Protein AF-A0A6G0NMC3-F1 (afdb_monomer)

Organism: NCBI:txid53985

Radius of gyration: 13.24 Å; Cα contacts (8 Å, |Δi|>4): 36; chains: 1; bounding box: 32×21×34 Å

Foldseek 3Di:
DCVVVVDPPVCPVVVVVVVVVVQQLFFDVVVVRHHVCCVVVVDHDDCPVVPD

Solvent-accessible surface area (backbone atoms only — not comparable to full-atom values): 3301 Å² total; per-residue (Å²): 112,79,80,78,68,74,66,58,80,86,47,52,64,57,54,50,51,50,52,53,54,50,59,34,53,40,60,33,75,95,60,76,61,37,17,58,44,30,71,73,70,74,43,83,63,89,57,75,92,70,72,123

Structure (mmCIF, N/CA/C/O backbone):
data_AF-A0A6G0NMC3-F1
#
_entry.id   AF-A0A6G0NMC3-F1
#
loop_
_atom_site.group_PDB
_atom_site.id
_atom_site.type_symbol
_atom_site.label_atom_id
_atom_site.label_alt_id
_atom_site.label_comp_id
_atom_site.label_asym_id
_atom_site.label_entity_id
_atom_site.label_seq_id
_atom_site.pdbx_PDB_ins_code
_atom_site.Cartn_x
_atom_site.Cartn_y
_atom_site.Cartn_z
_atom_site.occupancy
_atom_site.B_iso_or_equiv
_atom_site.auth_seq_id
_atom_site.auth_comp_id
_atom_site.auth_asym_id
_atom_site.auth_atom_id
_atom_site.pdbx_PDB_model_num
ATOM 1 N N . MET A 1 1 ? 11.495 8.653 -6.721 1.00 56.66 1 MET A N 1
ATOM 2 C CA . MET A 1 1 ? 10.332 8.894 -7.608 1.00 56.66 1 MET A CA 1
ATOM 3 C C . MET A 1 1 ? 10.336 7.824 -8.682 1.00 56.66 1 MET A C 1
ATOM 5 O O . MET A 1 1 ? 11.429 7.442 -9.081 1.00 56.66 1 MET A O 1
ATOM 9 N N . LEU A 1 2 ? 9.172 7.336 -9.129 1.00 61.56 2 LEU A N 1
ATOM 10 C CA . LEU A 1 2 ? 9.068 6.254 -10.127 1.00 61.56 2 LEU A CA 1
ATOM 11 C C . LEU A 1 2 ? 9.909 6.495 -11.396 1.00 61.56 2 LEU A C 1
ATOM 13 O O . LEU A 1 2 ? 10.266 5.556 -12.085 1.00 61.56 2 LEU A O 1
ATOM 17 N N . THR A 1 3 ? 10.301 7.736 -11.688 1.00 65.19 3 THR A N 1
ATOM 18 C CA . THR A 1 3 ? 11.145 8.087 -12.844 1.00 65.19 3 THR A CA 1
ATOM 19 C C . THR A 1 3 ? 12.540 7.481 -12.776 1.00 65.19 3 THR A C 1
ATOM 21 O O . THR A 1 3 ? 13.165 7.272 -13.809 1.00 65.19 3 THR A O 1
ATOM 24 N N . ALA A 1 4 ? 13.004 7.129 -11.577 1.00 73.81 4 ALA A N 1
ATOM 25 C CA . ALA A 1 4 ? 14.277 6.451 -11.362 1.00 73.81 4 ALA A CA 1
ATOM 26 C C . ALA A 1 4 ? 14.236 4.943 -11.680 1.00 73.81 4 ALA A C 1
ATOM 28 O O . ALA A 1 4 ? 15.282 4.305 -11.673 1.00 73.81 4 ALA A O 1
ATOM 29 N N . THR A 1 5 ? 13.064 4.352 -11.952 1.00 78.75 5 THR A N 1
ATOM 30 C CA . THR A 1 5 ? 12.949 2.907 -12.226 1.00 78.75 5 THR A CA 1
ATOM 31 C C . THR A 1 5 ? 13.206 2.549 -13.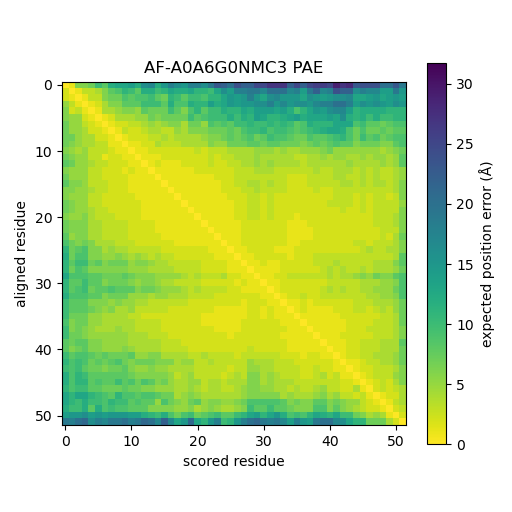691 1.00 78.75 5 THR A C 1
ATOM 33 O O . THR A 1 5 ? 13.027 1.393 -14.060 1.00 78.75 5 THR A O 1
ATOM 36 N N . HIS A 1 6 ? 13.592 3.519 -14.535 1.00 82.44 6 HIS A N 1
ATOM 37 C CA . HIS A 1 6 ? 13.807 3.336 -15.979 1.00 82.44 6 HIS A CA 1
ATOM 38 C C . HIS A 1 6 ? 12.634 2.636 -16.687 1.00 82.44 6 HIS A C 1
ATOM 40 O O . HIS A 1 6 ? 12.822 1.853 -17.618 1.00 82.44 6 HIS A O 1
ATOM 46 N N . LEU A 1 7 ? 11.409 2.911 -16.231 1.00 82.81 7 LEU A N 1
ATOM 47 C CA . LEU A 1 7 ? 10.219 2.291 -16.787 1.00 82.81 7 LEU A CA 1
ATOM 48 C C . LEU A 1 7 ? 10.005 2.770 -18.238 1.00 82.81 7 LEU A C 1
ATOM 50 O O . LEU A 1 7 ? 10.071 3.978 -18.487 1.00 82.81 7 LEU A O 1
ATOM 54 N N . PRO A 1 8 ? 9.724 1.863 -19.193 1.00 88.56 8 PRO A N 1
ATOM 55 C CA . PRO A 1 8 ? 9.339 2.240 -20.547 1.00 88.56 8 PRO A CA 1
ATOM 56 C C . PRO A 1 8 ? 8.191 3.248 -20.552 1.00 88.56 8 PRO A C 1
ATOM 58 O O . PRO A 1 8 ? 7.234 3.110 -19.788 1.00 88.56 8 PRO A O 1
ATOM 61 N N . ASN A 1 9 ? 8.251 4.227 -21.461 1.00 83.69 9 ASN A N 1
ATOM 62 C CA . ASN A 1 9 ? 7.273 5.316 -21.469 1.00 83.69 9 ASN A CA 1
ATOM 63 C C . ASN A 1 9 ? 5.819 4.839 -21.642 1.00 83.69 9 ASN A C 1
ATOM 65 O O . ASN A 1 9 ? 4.894 5.486 -21.158 1.00 83.69 9 ASN A O 1
ATOM 69 N N . SER A 1 10 ? 5.624 3.695 -22.298 1.00 90.88 10 SER A N 1
ATOM 70 C CA . SER A 1 10 ? 4.322 3.053 -22.493 1.00 90.88 10 SER A CA 1
ATOM 71 C C . SER A 1 10 ? 3.678 2.537 -21.202 1.00 90.88 10 SER A C 1
ATOM 73 O O . SER A 1 10 ? 2.464 2.376 -21.167 1.00 90.88 10 SER A O 1
ATOM 75 N N . LEU A 1 11 ? 4.455 2.290 -20.144 1.00 89.44 11 LEU A N 1
ATOM 76 C CA . LEU A 1 11 ? 3.969 1.690 -18.895 1.00 89.44 11 LEU A CA 1
ATOM 77 C C . LEU A 1 11 ? 3.683 2.721 -17.795 1.00 89.44 11 LEU A C 1
ATOM 79 O O . LEU A 1 11 ? 3.234 2.355 -16.712 1.00 89.44 11 LEU A O 1
ATOM 83 N N . TRP A 1 12 ? 3.905 4.012 -18.055 1.00 88.00 12 TRP A N 1
ATOM 84 C CA . TRP A 1 12 ? 3.637 5.072 -17.078 1.00 88.00 12 TRP A CA 1
ATOM 85 C C . TRP A 1 12 ? 2.177 5.162 -16.652 1.00 88.00 12 TRP A C 1
ATOM 87 O O . TRP A 1 12 ? 1.907 5.429 -15.481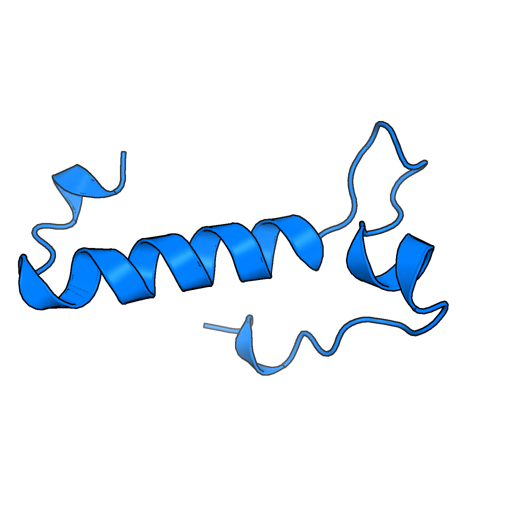 1.00 88.00 12 TRP A O 1
ATOM 97 N N . GLY A 1 13 ? 1.252 4.921 -17.586 1.00 90.88 13 GLY A N 1
ATOM 98 C CA . GLY A 1 13 ? -0.177 4.857 -17.282 1.00 90.88 13 GLY A CA 1
ATOM 99 C C . GLY A 1 13 ? -0.472 3.763 -16.261 1.00 90.88 13 GLY A C 1
ATOM 100 O O . GLY A 1 13 ? -1.074 4.035 -15.226 1.00 90.88 13 GLY A O 1
ATOM 101 N N . GLU 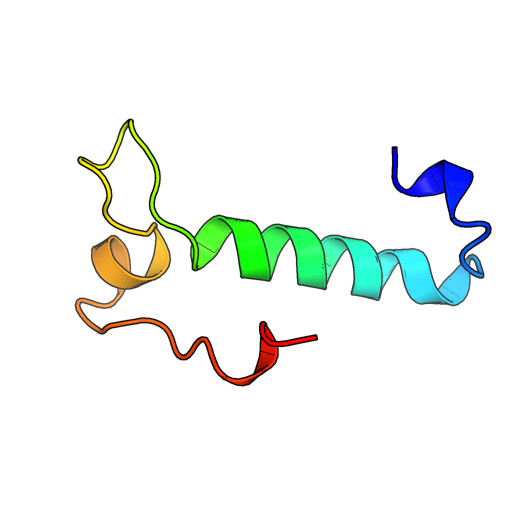A 1 14 ? 0.052 2.561 -16.497 1.00 91.88 14 GLU A N 1
ATOM 102 C CA . GLU A 1 14 ? -0.156 1.420 -15.604 1.00 91.88 14 GLU A CA 1
ATOM 103 C C . GLU A 1 14 ? 0.524 1.593 -14.254 1.00 91.88 14 GLU A C 1
ATOM 105 O O . GLU A 1 14 ? -0.057 1.286 -13.215 1.00 91.88 14 GLU A O 1
ATOM 110 N N . ALA A 1 15 ? 1.728 2.161 -14.238 1.00 90.31 15 ALA A N 1
ATOM 111 C CA . ALA A 1 15 ? 2.415 2.463 -12.995 1.00 90.31 15 ALA A CA 1
ATOM 112 C C . ALA A 1 15 ? 1.625 3.472 -12.146 1.00 90.31 15 ALA A C 1
ATOM 114 O O . ALA A 1 15 ? 1.484 3.285 -10.936 1.00 90.31 15 ALA A O 1
ATOM 115 N N . LE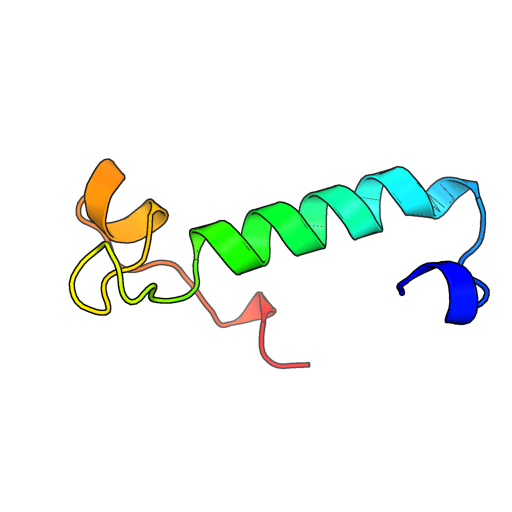U A 1 16 ? 1.060 4.514 -12.767 1.00 91.69 16 LEU A N 1
ATOM 116 C CA . LEU A 1 16 ? 0.219 5.483 -12.067 1.00 91.69 16 LEU A CA 1
ATOM 117 C C . LEU A 1 16 ? -1.087 4.850 -11.568 1.00 91.69 16 LEU A C 1
ATOM 119 O O . LEU A 1 16 ? -1.466 5.072 -10.416 1.00 91.69 16 LEU A O 1
ATOM 123 N N . LEU A 1 17 ? -1.749 4.039 -12.398 1.00 93.06 17 LEU A N 1
ATOM 124 C CA . LEU A 1 17 ? -2.954 3.305 -12.006 1.00 93.06 17 LEU A CA 1
ATOM 125 C C . LEU A 1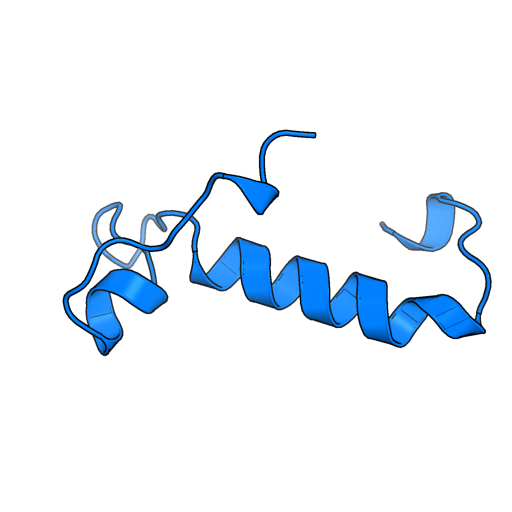 17 ? -2.678 2.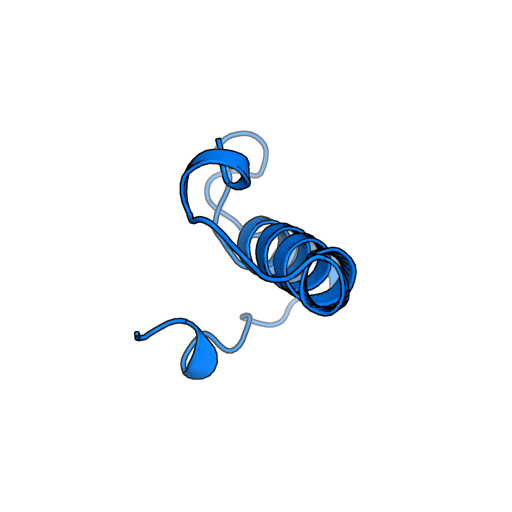381 -10.819 1.00 93.06 17 LEU A C 1
ATOM 127 O O . LEU A 1 17 ? -3.446 2.381 -9.856 1.00 93.06 17 LEU A O 1
ATOM 131 N N . HIS A 1 18 ? -1.557 1.661 -10.841 1.00 90.94 18 HIS A N 1
ATOM 132 C CA . HIS A 1 18 ? -1.146 0.794 -9.744 1.00 90.94 18 HIS A CA 1
ATOM 133 C C . HIS A 1 18 ? -0.895 1.586 -8.453 1.00 90.94 18 HIS A C 1
ATOM 135 O O . HIS A 1 18 ? -1.374 1.196 -7.390 1.00 90.94 18 HIS A O 1
ATOM 141 N N . VAL A 1 19 ? -0.221 2.740 -8.528 1.00 91.75 19 VAL A N 1
ATOM 142 C CA . VAL A 1 19 ? -0.012 3.619 -7.363 1.00 91.75 19 VAL A CA 1
ATOM 143 C C . VAL A 1 19 ? -1.345 4.067 -6.761 1.00 91.75 19 VAL A C 1
ATOM 145 O O . VAL A 1 19 ? -1.544 3.945 -5.552 1.00 91.75 19 VAL A O 1
ATOM 148 N N . VAL A 1 20 ? -2.274 4.554 -7.587 1.00 93.62 20 VAL A N 1
ATOM 149 C CA . VAL A 1 20 ? -3.593 5.012 -7.122 1.00 93.62 20 VAL A CA 1
ATOM 150 C C . VAL A 1 20 ? -4.403 3.854 -6.533 1.00 93.62 20 VAL A C 1
ATOM 152 O O . VAL A 1 20 ? -5.013 4.006 -5.472 1.00 93.62 20 VAL A O 1
ATOM 155 N N . ALA A 1 21 ? -4.387 2.687 -7.178 1.00 93.12 21 ALA A N 1
ATOM 156 C CA . ALA A 1 21 ? -5.064 1.491 -6.687 1.00 93.12 21 ALA A CA 1
ATOM 157 C C . ALA A 1 21 ? -4.529 1.067 -5.311 1.00 93.12 21 ALA A C 1
ATOM 159 O O . ALA A 1 21 ? -5.313 0.818 -4.394 1.00 93.12 21 ALA A O 1
ATOM 160 N N . THR A 1 22 ? -3.208 1.057 -5.138 1.00 93.06 22 THR A N 1
ATOM 161 C CA . THR A 1 22 ? -2.556 0.733 -3.866 1.00 93.06 22 THR A CA 1
ATOM 162 C C . THR A 1 22 ? -2.910 1.745 -2.779 1.00 93.06 22 THR A C 1
ATOM 164 O O . THR A 1 22 ? -3.358 1.352 -1.703 1.00 93.06 22 THR A O 1
ATOM 167 N N . LEU A 1 23 ? -2.822 3.049 -3.059 1.00 93.38 23 LEU A N 1
ATOM 168 C CA . LEU A 1 23 ? -3.185 4.093 -2.089 1.00 93.38 23 LEU A CA 1
ATOM 169 C C . LEU A 1 23 ? -4.643 3.992 -1.619 1.00 93.38 23 LEU A C 1
ATOM 171 O O . LEU A 1 23 ? -4.925 4.205 -0.442 1.00 93.38 23 LEU A O 1
ATOM 175 N N . ASN A 1 24 ? -5.566 3.628 -2.511 1.00 94.94 24 ASN A N 1
ATOM 176 C CA . ASN A 1 24 ? -6.979 3.469 -2.162 1.00 94.94 24 ASN A CA 1
ATOM 177 C C . ASN A 1 24 ? -7.277 2.198 -1.353 1.00 94.94 24 ASN A C 1
ATOM 179 O O . ASN A 1 24 ? -8.304 2.139 -0.671 1.00 94.94 24 ASN A O 1
ATOM 183 N N . ARG A 1 25 ? -6.410 1.183 -1.426 1.00 94.31 25 ARG A N 1
ATOM 184 C CA . ARG A 1 25 ? -6.564 -0.091 -0.707 1.00 94.31 25 ARG A CA 1
ATOM 185 C C . ARG A 1 25 ? -5.824 -0.121 0.627 1.00 94.31 25 ARG A C 1
ATOM 187 O O . ARG A 1 25 ? -6.223 -0.877 1.509 1.00 94.31 2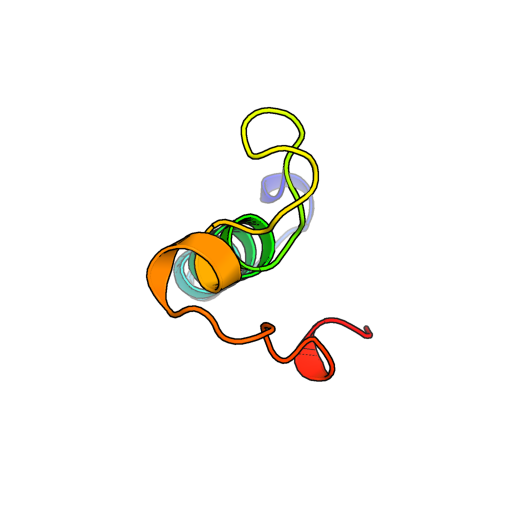5 ARG A O 1
ATOM 194 N N . LEU A 1 26 ? -4.800 0.711 0.809 1.00 94.19 26 LEU A N 1
ATOM 195 C CA . LEU A 1 26 ? -4.049 0.781 2.060 1.00 94.19 26 LEU A CA 1
ATOM 196 C C . LEU A 1 26 ? -4.755 1.637 3.127 1.00 94.19 26 LEU A C 1
ATOM 198 O O . LEU A 1 26 ? -5.435 2.616 2.806 1.00 94.19 26 LEU A O 1
ATOM 202 N N . PRO A 1 27 ? -4.602 1.287 4.414 1.00 93.25 27 PRO A N 1
ATOM 203 C CA . PRO A 1 27 ? -5.157 2.063 5.512 1.00 93.25 27 PRO A CA 1
ATOM 204 C C . PRO A 1 27 ? -4.468 3.423 5.633 1.00 93.25 27 PRO A C 1
ATOM 206 O O . PRO A 1 27 ? -3.249 3.542 5.503 1.00 93.25 27 PRO A O 1
ATOM 209 N N . THR A 1 28 ? -5.245 4.465 5.934 1.00 94.19 28 THR A N 1
ATOM 210 C CA . THR A 1 28 ? -4.716 5.830 6.073 1.00 94.19 28 THR A CA 1
ATOM 211 C C . THR A 1 28 ? -5.032 6.414 7.447 1.00 94.19 28 THR A C 1
ATOM 213 O O . THR A 1 28 ? -6.095 6.172 8.023 1.00 94.19 28 THR A O 1
ATOM 216 N N . LYS A 1 29 ? -4.106 7.215 7.994 1.00 94.44 29 LYS A N 1
ATOM 217 C CA . LYS A 1 29 ? -4.276 7.859 9.310 1.00 94.44 29 LYS A CA 1
ATOM 218 C C . LYS A 1 29 ? -5.528 8.750 9.396 1.00 94.44 29 LYS A C 1
ATOM 220 O O . LYS A 1 29 ? -6.251 8.608 10.378 1.00 94.44 29 LYS A O 1
ATOM 225 N N . PRO A 1 30 ? -5.845 9.610 8.403 1.00 93.25 30 PRO A N 1
ATOM 226 C CA . PRO A 1 30 ? -7.025 10.479 8.474 1.00 93.25 30 PRO A CA 1
ATOM 227 C C . PRO A 1 30 ? -8.355 9.718 8.532 1.00 93.25 30 PRO A C 1
ATOM 229 O O . PRO A 1 30 ? -9.340 10.242 9.039 1.00 93.25 30 PRO A O 1
ATOM 232 N N . LEU A 1 31 ? -8.387 8.477 8.038 1.00 93.00 31 LEU A N 1
ATOM 233 C CA . LEU A 1 31 ? -9.569 7.614 8.067 1.00 93.00 31 LEU A CA 1
ATOM 234 C C . LEU A 1 31 ? -9.585 6.654 9.267 1.00 93.00 31 LEU A C 1
ATOM 236 O O . LEU A 1 31 ? -10.371 5.710 9.274 1.00 93.00 31 LEU A O 1
ATOM 240 N N . GLY A 1 32 ? -8.738 6.873 10.278 1.00 93.81 32 GLY A N 1
ATOM 241 C CA . GLY A 1 32 ? -8.680 6.019 11.466 1.00 93.81 32 GLY A CA 1
ATOM 242 C C . GLY A 1 32 ? -8.085 4.637 11.189 1.00 93.81 32 GLY A C 1
ATOM 243 O O . GLY A 1 32 ? -8.570 3.652 11.731 1.00 93.81 32 GLY A O 1
ATOM 244 N N . LEU A 1 33 ? -7.059 4.565 10.331 1.00 92.75 33 LEU A N 1
ATOM 245 C CA . LEU A 1 33 ? -6.437 3.317 9.860 1.00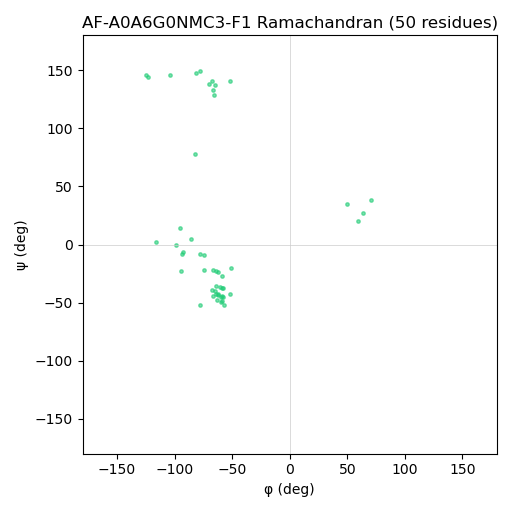 92.75 33 LEU A CA 1
ATOM 246 C C . LEU A 1 33 ? -7.380 2.415 9.049 1.00 92.75 33 LEU A C 1
ATOM 248 O O . LEU A 1 33 ? -7.174 1.210 8.960 1.00 92.75 33 LEU A O 1
ATOM 252 N N . VAL A 1 34 ? -8.372 3.019 8.396 1.00 93.69 34 VAL A N 1
ATOM 253 C CA . VAL A 1 34 ? -9.248 2.366 7.416 1.00 93.69 34 VAL A CA 1
ATOM 254 C C . VAL A 1 34 ? -8.837 2.799 6.008 1.00 93.69 34 VAL A C 1
ATOM 256 O O . VAL A 1 34 ? -8.385 3.932 5.802 1.00 93.69 34 VAL A O 1
ATOM 259 N N . SER A 1 35 ? -8.958 1.905 5.025 1.00 95.62 35 SER A N 1
ATOM 260 C CA . SER A 1 35 ? -8.670 2.252 3.630 1.00 95.62 35 SER A CA 1
ATOM 261 C C . SER A 1 35 ? -9.820 3.042 2.988 1.00 95.62 35 SER A C 1
ATOM 263 O O . SER A 1 35 ? -10.989 2.831 3.337 1.00 95.62 35 SER A O 1
ATOM 265 N N . PRO A 1 36 ? -9.535 3.940 2.026 1.00 96.62 36 PRO A N 1
ATOM 266 C CA . PRO A 1 36 ? -10.575 4.615 1.249 1.00 96.62 36 PRO A CA 1
ATOM 267 C C . PRO A 1 36 ? -11.581 3.645 0.614 1.00 96.62 36 PRO A C 1
ATOM 269 O O . PRO A 1 36 ? -12.789 3.867 0.711 1.00 96.62 36 PRO A O 1
ATOM 272 N N . HIS A 1 37 ? -11.100 2.534 0.044 1.00 95.69 37 HIS A N 1
ATOM 273 C CA . HIS A 1 37 ? -11.942 1.481 -0.525 1.00 95.69 37 HIS A CA 1
ATOM 274 C C . HIS A 1 37 ? -12.927 0.922 0.508 1.00 95.69 37 HIS A C 1
ATOM 276 O O . HIS A 1 37 ? -14.136 0.916 0.277 1.00 95.69 37 HIS A O 1
ATOM 282 N N . GLN A 1 38 ? -12.431 0.510 1.677 1.00 95.62 38 GLN A N 1
ATOM 283 C CA . GLN A 1 38 ? -13.276 -0.043 2.734 1.00 95.62 38 GLN A CA 1
ATOM 284 C C . GLN A 1 38 ? -14.275 0.984 3.266 1.00 95.62 38 GLN A C 1
ATOM 286 O O . GLN A 1 38 ? -15.426 0.653 3.560 1.00 95.62 38 GLN A O 1
ATOM 291 N N . LYS A 1 39 ? -13.880 2.257 3.350 1.00 94.56 39 LYS A N 1
ATOM 292 C CA . LYS A 1 39 ? -14.781 3.325 3.788 1.00 94.56 39 LYS A CA 1
ATOM 293 C C . LYS A 1 39 ? -15.935 3.543 2.807 1.00 94.56 39 LYS A C 1
ATOM 295 O O . LYS A 1 39 ? -17.059 3.772 3.271 1.00 94.56 39 LYS A O 1
ATOM 300 N N . LEU A 1 40 ? -15.656 3.475 1.505 1.00 95.88 40 LEU A N 1
ATOM 301 C CA . LEU A 1 40 ? -16.618 3.720 0.431 1.00 95.88 40 LEU A CA 1
ATOM 302 C C . LEU A 1 40 ? -17.546 2.520 0.202 1.00 95.88 40 LEU A C 1
ATOM 304 O O . LEU A 1 40 ? -18.762 2.679 0.237 1.00 95.88 40 LEU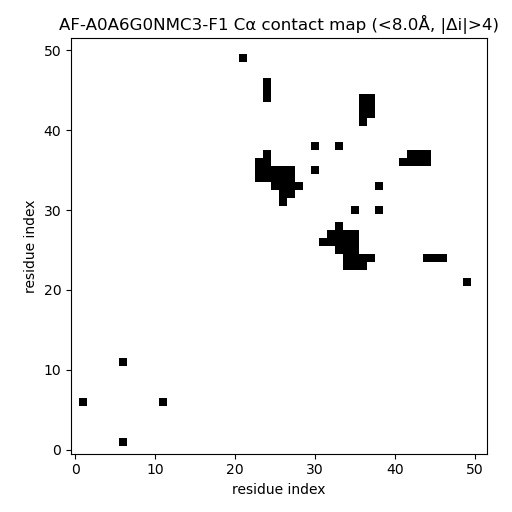 A O 1
ATOM 308 N N . PHE A 1 41 ? -16.979 1.326 0.030 1.00 95.31 41 PHE A N 1
ATOM 309 C CA . PHE A 1 41 ? -17.722 0.122 -0.358 1.00 95.31 41 PHE A CA 1
ATOM 310 C C . PHE A 1 41 ? -18.181 -0.736 0.822 1.00 95.31 41 PHE A C 1
ATOM 312 O O . PHE A 1 41 ? -18.952 -1.670 0.630 1.00 95.31 41 PHE A O 1
ATOM 319 N N . LYS A 1 42 ? -17.736 -0.422 2.047 1.00 94.31 42 LYS A N 1
ATOM 320 C CA . LYS A 1 42 ? -18.023 -1.199 3.270 1.00 94.31 42 LYS A CA 1
ATOM 321 C C . LYS A 1 42 ? -17.541 -2.653 3.208 1.00 94.31 42 LYS A C 1
ATOM 323 O O . LYS A 1 42 ? -17.989 -3.478 3.995 1.00 94.31 42 LYS A O 1
ATOM 328 N N . THR A 1 43 ? -16.602 -2.947 2.314 1.00 94.00 43 THR A N 1
ATOM 329 C CA . THR A 1 43 ? -15.984 -4.261 2.122 1.00 94.00 43 THR A CA 1
ATOM 330 C C . THR A 1 43 ? -14.470 -4.150 2.238 1.00 94.00 43 THR A C 1
ATOM 332 O O . THR A 1 43 ? -13.874 -3.132 1.869 1.00 94.00 43 THR A O 1
ATOM 335 N N . GLU A 1 44 ? -13.828 -5.185 2.773 1.00 90.00 44 GLU A N 1
ATOM 336 C CA . GLU A 1 44 ? -12.367 -5.231 2.810 1.00 90.00 44 GLU A CA 1
ATOM 337 C C . GLU A 1 44 ? -11.799 -5.302 1.382 1.00 90.00 44 GLU A C 1
ATOM 339 O O . GLU A 1 44 ? -12.356 -6.001 0.530 1.00 90.00 44 GLU A O 1
ATOM 344 N N . PRO A 1 45 ? -10.728 -4.550 1.073 1.00 90.06 45 PRO A N 1
ATOM 345 C CA . PRO A 1 45 ? -10.076 -4.650 -0.223 1.00 90.06 45 PRO A CA 1
ATOM 346 C C . PRO A 1 45 ? -9.342 -5.990 -0.341 1.00 90.06 45 PRO A C 1
ATOM 348 O O . PRO A 1 45 ? -8.646 -6.398 0.585 1.00 90.06 45 PRO A O 1
ATOM 351 N N . ALA A 1 46 ? -9.426 -6.635 -1.505 1.00 88.44 46 ALA A N 1
ATOM 352 C CA . ALA A 1 46 ? -8.534 -7.743 -1.831 1.00 88.44 46 ALA A CA 1
ATOM 353 C C . ALA A 1 46 ? -7.092 -7.219 -1.957 1.00 88.44 46 ALA A C 1
ATOM 355 O O . ALA A 1 46 ? -6.844 -6.231 -2.659 1.00 88.44 46 ALA A O 1
ATOM 356 N N . LEU A 1 47 ? -6.158 -7.857 -1.247 1.00 87.69 47 LEU A N 1
ATOM 357 C CA . LEU A 1 47 ? -4.741 -7.470 -1.197 1.00 87.69 47 LEU A CA 1
ATOM 358 C C . LEU A 1 47 ? -3.808 -8.541 -1.772 1.00 87.69 47 LEU A C 1
ATOM 360 O O . LEU A 1 47 ? -2.593 -8.358 -1.743 1.00 87.69 47 LEU A O 1
ATOM 364 N N . ASP A 1 48 ? -4.350 -9.646 -2.285 1.00 86.44 48 ASP A N 1
ATOM 365 C CA . ASP A 1 48 ? -3.564 -10.772 -2.800 1.00 86.44 48 ASP A CA 1
ATOM 366 C C . ASP A 1 48 ? -2.614 -10.337 -3.924 1.00 86.44 48 ASP A C 1
ATOM 368 O O . ASP A 1 48 ? -1.448 -10.723 -3.928 1.00 86.44 48 ASP A O 1
ATOM 372 N N . ASP A 1 49 ? -3.066 -9.413 -4.775 1.00 77.69 49 ASP A N 1
ATOM 373 C CA . ASP A 1 49 ? -2.284 -8.853 -5.883 1.00 77.69 49 ASP A CA 1
ATOM 374 C C . ASP A 1 49 ? -1.199 -7.848 -5.443 1.00 77.69 49 ASP A C 1
ATOM 376 O O . ASP A 1 49 ? -0.394 -7.410 -6.264 1.00 77.69 49 ASP A O 1
ATOM 380 N N . LEU A 1 50 ? -1.179 -7.434 -4.167 1.00 78.38 50 LEU A N 1
ATOM 381 C CA . LEU A 1 50 ? -0.158 -6.528 -3.617 1.00 78.38 50 LEU A CA 1
ATOM 382 C C . LEU A 1 50 ? 1.030 -7.275 -2.989 1.00 78.38 50 LEU A C 1
ATOM 384 O O . LEU A 1 50 ? 2.005 -6.638 -2.588 1.00 78.38 50 LEU A O 1
ATOM 388 N N . ARG A 1 51 ? 0.967 -8.607 -2.887 1.00 71.06 51 ARG A N 1
ATOM 389 C CA . ARG A 1 51 ? 2.088 -9.441 -2.439 1.00 71.06 51 ARG A CA 1
ATOM 390 C C . ARG A 1 51 ? 3.042 -9.692 -3.611 1.00 71.06 51 ARG A C 1
ATOM 392 O O . ARG A 1 51 ? 2.998 -10.752 -4.224 1.00 71.06 51 ARG A O 1
ATOM 399 N N . THR A 1 52 ? 3.870 -8.705 -3.943 1.00 54.00 52 THR A N 1
ATOM 400 C CA . THR A 1 52 ? 5.080 -8.918 -4.763 1.00 54.00 52 THR A CA 1
ATOM 401 C C . THR A 1 52 ? 6.187 -9.570 -3.957 1.00 54.00 52 THR A C 1
ATOM 403 O O . THR A 1 52 ? 6.363 -9.142 -2.792 1.00 54.00 52 THR A O 1
#

pLDDT: mean 87.86, std 10.09, range [54.0, 96.62]

Secondary structure (DSSP, 8-state):
-GGGG---GGGHHHHHHHHHHHHHHS-BGGGTSB-HHHHHHSSPPP-GGG--

Sequence (52 aa):
MLTATHLPNSLWGEALLHVVATLNRLPTKPLGLVSPHQKLFKTEPALDDLRT

Mean predicted aligned error: 5.16 Å